Protein AF-A0ABD0ZP40-F1 (afdb_monomer_lite)

Structure (mmCIF, N/CA/C/O backbone):
data_AF-A0ABD0ZP40-F1
#
_entry.id   AF-A0ABD0ZP40-F1
#
loop_
_atom_site.group_PDB
_atom_site.id
_atom_site.type_symbol
_atom_site.label_atom_id
_atom_site.label_alt_id
_atom_site.label_comp_id
_atom_site.label_asym_id
_atom_site.label_entity_id
_atom_site.label_seq_id
_atom_site.pdbx_PDB_ins_code
_atom_site.Cartn_x
_atom_site.Cartn_y
_atom_site.Cartn_z
_atom_site.occupancy
_atom_site.B_iso_or_equiv
_atom_site.auth_seq_id
_atom_site.auth_comp_id
_atom_site.auth_asym_id
_atom_site.auth_atom_id
_atom_site.pdbx_PDB_model_num
ATOM 1 N N . MET A 1 1 ? -29.784 -13.332 -16.401 1.00 40.97 1 MET A N 1
ATOM 2 C CA . MET A 1 1 ? -29.201 -12.007 -16.709 1.00 40.97 1 MET A CA 1
ATOM 3 C C . MET A 1 1 ? -29.743 -10.976 -15.728 1.00 40.97 1 MET A C 1
ATOM 5 O O . MET A 1 1 ? -30.864 -10.521 -15.900 1.00 40.97 1 MET A O 1
ATOM 9 N N . SER A 1 2 ? -29.000 -10.641 -14.674 1.00 42.59 2 SER A N 1
ATOM 10 C CA . SER A 1 2 ? -29.430 -9.663 -13.665 1.00 42.59 2 SER A CA 1
ATOM 11 C C . SER A 1 2 ? -28.758 -8.313 -13.914 1.00 42.59 2 SER A C 1
ATOM 13 O O . SER A 1 2 ? -27.633 -8.070 -13.484 1.00 42.59 2 SER A O 1
ATOM 15 N N . ARG A 1 3 ? -29.462 -7.421 -14.618 1.00 53.50 3 ARG A N 1
ATOM 16 C CA . ARG A 1 3 ? -29.147 -5.989 -14.647 1.00 53.50 3 ARG A CA 1
ATOM 17 C C . ARG A 1 3 ? -29.665 -5.366 -13.353 1.00 53.50 3 ARG A C 1
ATOM 19 O O . ARG A 1 3 ? -30.806 -4.922 -13.297 1.00 53.50 3 ARG A O 1
ATOM 26 N N . LEU A 1 4 ? -28.845 -5.350 -12.309 1.00 52.38 4 LEU A N 1
ATOM 27 C CA . LEU A 1 4 ? -29.111 -4.572 -11.097 1.00 52.38 4 LEU A CA 1
ATOM 28 C C . LEU A 1 4 ? -28.240 -3.317 -11.123 1.00 52.38 4 LEU A C 1
ATOM 30 O O . LEU A 1 4 ? -27.253 -3.193 -10.409 1.00 52.38 4 LEU A O 1
ATOM 34 N N . LEU A 1 5 ? -28.626 -2.371 -11.983 1.00 54.31 5 LEU A N 1
ATOM 35 C CA . LEU A 1 5 ? -28.245 -0.975 -11.807 1.00 54.31 5 LEU A CA 1
ATOM 36 C C . LEU A 1 5 ? -29.105 -0.437 -10.661 1.00 54.31 5 LEU A C 1
ATOM 38 O O . LEU A 1 5 ? -30.249 -0.024 -10.858 1.00 54.31 5 LEU A O 1
ATOM 42 N N . SER A 1 6 ? -28.585 -0.511 -9.438 1.00 48.44 6 SER A N 1
ATOM 43 C CA . SER A 1 6 ? -29.201 0.141 -8.289 1.00 48.44 6 SER A CA 1
ATOM 44 C C . SER A 1 6 ? -29.188 1.650 -8.526 1.00 48.44 6 SER A C 1
ATOM 46 O O . SER A 1 6 ? -28.137 2.289 -8.497 1.00 48.44 6 SER A O 1
ATOM 48 N N . LYS A 1 7 ? -30.380 2.181 -8.805 1.00 45.47 7 LYS A N 1
ATOM 49 C CA . LYS A 1 7 ? -30.737 3.596 -8.917 1.00 45.47 7 LYS A CA 1
ATOM 50 C C . LYS A 1 7 ? -29.902 4.474 -7.975 1.00 45.47 7 LYS A C 1
ATOM 52 O O . LYS A 1 7 ? -30.079 4.432 -6.758 1.00 45.47 7 LYS A O 1
ATOM 57 N N . LEU A 1 8 ? -29.032 5.300 -8.550 1.00 51.19 8 LEU A N 1
ATOM 58 C CA . LEU A 1 8 ? -28.435 6.437 -7.858 1.00 51.19 8 LEU A CA 1
ATOM 59 C C . LEU A 1 8 ? -29.564 7.434 -7.563 1.00 51.19 8 LEU A C 1
ATOM 61 O O . LEU A 1 8 ? -30.114 8.046 -8.475 1.00 51.19 8 LEU A O 1
ATOM 65 N N . SER A 1 9 ? -29.958 7.540 -6.296 1.00 46.78 9 SER A N 1
ATOM 66 C CA . SER A 1 9 ? -30.926 8.543 -5.845 1.00 46.78 9 SER A CA 1
ATOM 67 C C . SER A 1 9 ? -30.307 9.947 -5.936 1.00 46.78 9 SER A C 1
ATOM 69 O O . SER A 1 9 ? -29.242 10.164 -5.350 1.00 46.78 9 SER A O 1
ATOM 71 N N . PRO A 1 10 ? -30.948 10.921 -6.611 1.00 50.75 10 PRO A N 1
ATOM 72 C CA . PRO A 1 10 ? -30.490 12.302 -6.657 1.00 50.75 10 PRO A CA 1
ATOM 73 C C . PRO A 1 10 ? -31.096 13.085 -5.485 1.00 50.75 10 PRO A C 1
ATOM 75 O O . PRO A 1 10 ? -31.907 13.989 -5.673 1.00 50.75 10 PRO A O 1
ATOM 78 N N . HIS A 1 11 ? -30.748 12.727 -4.248 1.00 48.28 11 HIS A N 1
ATOM 79 C CA . HIS A 1 11 ? -31.124 13.556 -3.101 1.00 48.28 11 HIS A CA 1
ATOM 80 C C . HIS A 1 11 ? -30.193 13.378 -1.902 1.00 48.28 11 HIS A C 1
ATOM 82 O O . HIS A 1 11 ? -30.573 12.889 -0.841 1.00 48.28 11 HIS A O 1
ATOM 88 N N . ILE A 1 12 ? -28.936 13.789 -2.068 1.00 53.38 12 ILE A N 1
ATOM 89 C CA . ILE A 1 12 ? -28.067 14.043 -0.918 1.00 53.38 12 ILE A CA 1
ATOM 90 C C . ILE A 1 12 ? -28.345 15.480 -0.484 1.00 53.38 12 ILE A C 1
ATOM 92 O O . ILE A 1 12 ? -27.808 16.436 -1.045 1.00 53.38 12 ILE A O 1
ATOM 96 N N . HIS A 1 13 ? -29.254 15.624 0.481 1.00 48.28 13 HIS A N 1
ATOM 97 C CA . HIS A 1 13 ? -29.504 16.892 1.147 1.00 48.28 13 HIS A CA 1
ATOM 98 C C . HIS A 1 13 ? -28.193 17.475 1.683 1.00 48.28 13 HIS A C 1
ATOM 100 O O . HIS A 1 13 ? -27.415 16.825 2.383 1.00 48.28 13 HIS A O 1
ATOM 106 N N . LYS A 1 14 ? -27.989 18.746 1.339 1.00 52.81 14 LYS A N 1
ATOM 107 C CA . LYS A 1 14 ? -27.049 19.684 1.946 1.00 52.81 14 LYS A CA 1
ATOM 108 C C . LYS A 1 14 ? -27.164 19.617 3.473 1.00 52.81 14 LYS A C 1
ATOM 110 O O . LYS A 1 14 ? -28.124 20.159 4.005 1.00 52.81 14 LYS A O 1
ATOM 115 N N . THR A 1 15 ? -26.235 18.955 4.163 1.00 55.06 15 THR A N 1
ATOM 116 C CA . THR A 1 15 ? -25.623 19.363 5.451 1.00 55.06 15 THR A CA 1
ATOM 117 C C . THR A 1 15 ? -24.858 18.197 6.098 1.00 55.06 15 THR A C 1
ATOM 119 O O . THR A 1 15 ? -25.405 17.145 6.389 1.00 55.06 15 THR A O 1
ATOM 122 N N . SER A 1 16 ? -23.570 18.433 6.359 1.00 55.22 16 SER A N 1
ATOM 123 C CA . SER A 1 16 ? -22.762 17.821 7.425 1.00 55.22 16 SER A CA 1
ATOM 124 C C . SER A 1 16 ? -22.675 16.285 7.524 1.00 55.22 16 SER A C 1
ATOM 126 O O . SER A 1 16 ? -23.359 15.651 8.323 1.00 55.22 16 SER A O 1
ATOM 128 N N . ARG A 1 17 ? -21.731 15.704 6.770 1.00 54.72 17 ARG A N 1
ATOM 129 C CA . ARG A 1 17 ? -20.720 14.701 7.194 1.00 54.72 17 ARG A CA 1
ATOM 130 C C . ARG A 1 17 ? -20.138 14.078 5.927 1.00 54.72 17 ARG A C 1
ATOM 132 O O . ARG A 1 17 ? -20.887 13.572 5.101 1.00 54.72 17 ARG A O 1
ATOM 139 N N . ARG A 1 18 ? -18.810 14.124 5.754 1.00 54.62 18 ARG A N 1
ATOM 140 C CA . ARG A 1 18 ? -18.097 13.423 4.668 1.00 54.62 18 ARG A CA 1
ATOM 141 C C . ARG A 1 18 ? -18.566 11.966 4.624 1.00 54.62 18 ARG A C 1
ATOM 143 O O . ARG A 1 18 ? -18.183 11.176 5.480 1.00 54.62 18 ARG A O 1
ATOM 150 N N . THR A 1 19 ? -19.403 11.604 3.656 1.00 56.28 19 THR A N 1
ATOM 151 C CA . THR A 1 19 ? -19.818 10.214 3.469 1.00 56.28 19 THR A CA 1
ATOM 152 C C . THR A 1 19 ? -18.713 9.485 2.719 1.00 56.28 19 THR A C 1
ATOM 154 O O . THR A 1 19 ? -18.717 9.441 1.492 1.00 56.28 19 THR A O 1
ATOM 157 N N . VAL A 1 20 ? -17.745 8.942 3.454 1.00 55.94 20 VAL A N 1
ATOM 158 C CA . VAL A 1 20 ? -16.802 7.961 2.911 1.00 55.94 20 VAL A CA 1
ATOM 159 C C . VAL A 1 20 ? -17.524 6.618 2.912 1.00 55.94 20 VAL A C 1
ATOM 161 O O . VAL A 1 20 ? -17.924 6.130 3.967 1.00 55.94 20 VAL A O 1
ATOM 164 N N . ARG A 1 21 ? -17.756 6.042 1.732 1.00 53.25 21 ARG A N 1
ATOM 165 C CA . ARG A 1 21 ? -18.336 4.702 1.595 1.00 53.25 21 ARG A CA 1
ATOM 166 C C . ARG A 1 21 ? -17.233 3.758 1.136 1.00 53.25 21 ARG A C 1
ATOM 168 O O . ARG A 1 21 ? -16.635 3.985 0.090 1.00 53.25 21 ARG A O 1
ATOM 175 N N . SER A 1 22 ? -16.959 2.731 1.933 1.00 51.84 22 SER A N 1
ATOM 176 C CA . SER A 1 22 ? -16.084 1.627 1.544 1.00 51.84 22 SER A CA 1
ATOM 177 C C . SER A 1 22 ? -16.962 0.526 0.956 1.00 51.84 22 SER A C 1
ATOM 179 O O . SER A 1 22 ? -17.888 0.060 1.620 1.00 51.84 22 SER A O 1
ATOM 181 N N . PHE A 1 23 ? -16.718 0.162 -0.300 1.00 50.84 23 PHE A N 1
ATOM 182 C CA . PHE A 1 23 ? -17.399 -0.944 -0.963 1.00 50.84 23 PHE A CA 1
ATOM 183 C C . PHE A 1 23 ? -16.368 -2.028 -1.233 1.00 50.84 23 PHE A C 1
ATOM 185 O O . PHE A 1 23 ? -15.498 -1.852 -2.082 1.00 50.84 23 PHE A O 1
ATOM 192 N N . SER A 1 24 ? -16.455 -3.143 -0.516 1.00 55.94 24 SER A N 1
ATOM 193 C CA . SER A 1 24 ? -15.749 -4.348 -0.922 1.00 55.94 24 SER A CA 1
ATOM 194 C C . SER A 1 24 ? -16.418 -5.605 -0.389 1.00 55.94 24 SER A C 1
ATOM 196 O O . SER A 1 24 ? -16.941 -5.626 0.723 1.00 55.94 24 SER A O 1
ATOM 198 N N . SER A 1 25 ? -16.383 -6.650 -1.208 1.00 55.75 25 SER A N 1
ATOM 199 C CA . SER A 1 25 ? -16.752 -8.023 -0.867 1.00 55.75 25 SER A CA 1
ATOM 200 C C . SER A 1 25 ? -15.547 -8.868 -0.431 1.00 55.75 25 SER A C 1
ATOM 202 O O . SER A 1 25 ? -15.698 -10.065 -0.201 1.00 55.75 25 SER A O 1
ATOM 204 N N . SER A 1 26 ? -14.348 -8.280 -0.342 1.00 62.28 26 SER A N 1
ATOM 205 C CA . SER A 1 26 ? -13.129 -8.998 0.036 1.00 62.28 26 SER A CA 1
ATOM 206 C C . SER A 1 26 ? -13.131 -9.368 1.519 1.00 62.28 26 SER A C 1
ATOM 208 O O . SER A 1 26 ? -13.481 -8.554 2.373 1.00 62.28 26 SER A O 1
ATOM 210 N N . ALA A 1 27 ? -12.680 -10.586 1.827 1.00 64.00 27 ALA A N 1
ATOM 211 C CA . ALA A 1 27 ? -12.465 -11.042 3.201 1.00 64.00 27 ALA A CA 1
ATOM 212 C C . ALA A 1 27 ? -11.312 -10.296 3.903 1.00 64.00 27 ALA A C 1
ATOM 214 O O . ALA A 1 27 ? -11.209 -10.320 5.129 1.00 64.00 27 ALA A O 1
ATOM 215 N N . ILE A 1 28 ? -10.448 -9.626 3.134 1.00 66.88 28 ILE A N 1
ATOM 216 C CA . ILE A 1 28 ? -9.300 -8.883 3.651 1.00 66.88 28 ILE A CA 1
ATOM 217 C C . ILE A 1 28 ? -9.790 -7.519 4.155 1.00 66.88 28 ILE A C 1
ATOM 219 O O . ILE A 1 28 ? -10.470 -6.785 3.443 1.00 66.88 28 ILE A O 1
ATOM 223 N N . GLY A 1 29 ? -9.478 -7.175 5.403 1.00 71.81 29 GLY A N 1
ATOM 224 C CA . GLY A 1 29 ? -9.831 -5.880 5.988 1.00 71.81 29 GLY A CA 1
ATOM 225 C C . GLY A 1 29 ? -8.955 -4.723 5.482 1.00 71.81 29 GLY A C 1
ATOM 226 O O . GLY A 1 29 ? -8.100 -4.904 4.612 1.00 71.81 29 GLY A O 1
ATOM 227 N N . PRO A 1 30 ? -9.147 -3.503 6.009 1.00 81.75 30 PRO A N 1
ATOM 228 C CA . PRO A 1 30 ? -8.140 -2.456 5.892 1.00 81.75 30 PRO A CA 1
ATOM 229 C C . PRO A 1 30 ? -6.866 -2.875 6.635 1.00 81.75 30 PRO A C 1
ATOM 231 O O . PRO A 1 30 ? -6.927 -3.315 7.787 1.00 81.75 30 PRO A O 1
ATOM 234 N N . CYS A 1 31 ? -5.720 -2.706 5.982 1.00 83.75 31 CYS A N 1
ATOM 235 C CA . CYS A 1 31 ? -4.421 -3.042 6.540 1.00 83.75 31 CYS A CA 1
ATOM 236 C C . CYS A 1 31 ? -3.455 -1.858 6.425 1.00 83.75 31 CYS A C 1
ATOM 238 O O . CYS A 1 31 ? -3.404 -1.172 5.402 1.00 83.75 31 CYS A O 1
ATOM 240 N N . ALA A 1 32 ? -2.661 -1.644 7.470 1.00 87.38 32 ALA A N 1
ATOM 241 C CA . ALA A 1 32 ? -1.555 -0.697 7.439 1.00 87.38 32 ALA A CA 1
ATOM 242 C C . ALA A 1 32 ? -0.278 -1.419 6.975 1.00 87.38 32 ALA A C 1
ATOM 244 O O . ALA A 1 32 ? 0.040 -2.474 7.531 1.00 87.38 32 ALA A O 1
ATOM 245 N N . PRO A 1 33 ? 0.453 -0.905 5.972 1.00 88.75 33 PRO A N 1
ATOM 246 C CA . PRO A 1 33 ? 1.749 -1.465 5.619 1.00 88.75 33 PRO A CA 1
ATOM 247 C C . PRO A 1 33 ? 2.758 -1.200 6.736 1.00 88.75 33 PRO A C 1
ATOM 249 O O . PRO A 1 33 ? 2.839 -0.085 7.247 1.00 88.75 33 PRO A O 1
ATOM 252 N N . ILE A 1 34 ? 3.522 -2.226 7.111 1.00 88.81 34 ILE A N 1
ATOM 253 C CA . ILE A 1 34 ? 4.646 -2.092 8.046 1.00 88.81 34 ILE A CA 1
ATOM 254 C C . ILE A 1 34 ? 5.944 -1.996 7.252 1.00 88.81 34 ILE A C 1
ATOM 256 O O . ILE A 1 34 ? 6.676 -1.016 7.365 1.00 88.81 34 ILE A O 1
ATOM 260 N N . CYS A 1 35 ? 6.230 -3.013 6.440 1.00 84.56 35 CYS A N 1
ATOM 261 C CA . CYS A 1 35 ? 7.416 -3.053 5.596 1.00 84.56 35 CYS A CA 1
ATOM 262 C C . CYS A 1 35 ? 7.223 -4.003 4.410 1.00 84.56 35 CYS A C 1
ATOM 264 O O . CYS A 1 35 ? 6.285 -4.804 4.359 1.00 84.56 35 CYS A O 1
ATOM 266 N N . SER A 1 36 ? 8.128 -3.900 3.443 1.00 83.38 36 SER A N 1
ATOM 267 C CA . SER A 1 36 ? 8.256 -4.845 2.339 1.00 83.38 36 SER A CA 1
ATOM 268 C C . SER A 1 36 ? 9.706 -5.299 2.281 1.00 83.38 36 SER A C 1
ATOM 270 O O . SER A 1 36 ? 10.613 -4.467 2.271 1.00 83.38 36 SER A O 1
ATOM 272 N N . ILE A 1 37 ? 9.912 -6.609 2.300 1.00 83.38 37 ILE A N 1
ATOM 273 C CA . ILE A 1 37 ? 11.224 -7.241 2.201 1.00 83.38 37 ILE A CA 1
ATOM 274 C C . ILE A 1 37 ? 11.307 -7.781 0.785 1.00 83.38 37 ILE A C 1
ATOM 276 O O . ILE A 1 37 ? 10.530 -8.659 0.429 1.00 83.38 37 ILE A O 1
ATOM 280 N N . LEU A 1 38 ? 12.182 -7.205 -0.034 1.00 82.94 38 LEU A N 1
ATOM 281 C CA . LEU A 1 38 ? 12.319 -7.548 -1.445 1.00 82.94 38 LEU A CA 1
ATOM 282 C C . LEU A 1 38 ? 13.700 -8.157 -1.669 1.00 82.94 38 LEU A C 1
ATOM 284 O O . LEU A 1 38 ? 14.712 -7.528 -1.364 1.00 82.94 38 LEU A O 1
ATOM 288 N N . GLU A 1 39 ? 13.726 -9.351 -2.240 1.00 80.62 39 GLU A N 1
ATOM 289 C CA . GLU A 1 39 ? 14.927 -10.033 -2.701 1.00 80.62 39 GLU A CA 1
ATOM 290 C C . GLU A 1 39 ? 14.911 -10.132 -4.227 1.00 80.62 39 GLU A C 1
ATOM 292 O O . GLU A 1 39 ? 13.866 -10.314 -4.858 1.00 80.62 39 GLU A O 1
ATOM 297 N N . GLN A 1 40 ? 16.083 -9.994 -4.843 1.00 77.12 40 GLN A N 1
ATOM 298 C CA . GLN A 1 40 ? 16.218 -10.189 -6.281 1.00 77.12 40 GLN A CA 1
ATOM 299 C C . GLN A 1 40 ? 16.232 -11.686 -6.590 1.00 77.12 40 GLN A C 1
ATOM 301 O O . GLN A 1 40 ? 17.102 -12.419 -6.124 1.00 77.12 40 GLN A O 1
ATOM 306 N N . SER A 1 41 ? 15.274 -12.132 -7.398 1.00 75.56 41 SER A N 1
ATOM 307 C CA . SER A 1 41 ? 15.233 -13.493 -7.922 1.00 75.56 41 SER A CA 1
ATOM 308 C C . SER A 1 41 ? 16.279 -13.682 -9.033 1.00 75.56 41 SER A C 1
ATOM 310 O O . SER A 1 41 ? 16.429 -12.784 -9.873 1.00 75.56 41 SER A O 1
ATOM 312 N N . PRO A 1 42 ? 16.941 -14.857 -9.107 1.00 73.62 42 PRO A N 1
ATOM 313 C CA . PRO A 1 42 ? 17.840 -15.223 -10.205 1.00 73.62 42 PRO A CA 1
ATOM 314 C C . PRO A 1 42 ? 17.197 -15.112 -11.595 1.00 73.62 42 PRO A C 1
ATOM 316 O O . PRO A 1 42 ? 17.884 -14.801 -12.564 1.00 73.62 42 PRO A O 1
ATOM 319 N N . ASP A 1 43 ? 15.879 -15.310 -11.683 1.00 74.50 43 ASP A N 1
ATOM 320 C CA . ASP A 1 43 ? 15.118 -15.309 -12.940 1.00 74.50 43 ASP A CA 1
ATOM 321 C C . ASP A 1 43 ? 14.725 -13.898 -13.422 1.00 74.50 43 ASP A C 1
ATOM 323 O O . ASP A 1 43 ? 14.019 -13.741 -14.418 1.00 74.50 43 ASP A O 1
ATOM 327 N N . GLY A 1 44 ? 15.179 -12.846 -12.734 1.00 65.31 44 GLY A N 1
ATOM 328 C CA . GLY A 1 44 ? 14.900 -11.463 -13.111 1.00 65.31 44 GLY A CA 1
ATOM 329 C C . GLY A 1 44 ? 13.527 -10.991 -12.635 1.00 65.31 44 GLY A C 1
ATOM 330 O O . GLY A 1 44 ? 12.581 -10.836 -13.403 1.00 65.31 44 GLY A O 1
ATOM 331 N N . GLY A 1 45 ? 13.433 -10.679 -11.349 1.00 72.06 45 GLY A N 1
ATOM 332 C CA . GLY A 1 45 ? 12.256 -10.090 -10.716 1.00 72.06 45 GLY A CA 1
ATOM 333 C C . GLY A 1 45 ? 12.509 -9.883 -9.229 1.00 72.06 45 GLY A C 1
ATOM 334 O O . GLY A 1 45 ? 13.467 -10.434 -8.694 1.00 72.06 45 GLY A O 1
ATOM 335 N N . ASN A 1 46 ? 11.668 -9.103 -8.556 1.00 75.62 46 ASN A N 1
ATOM 336 C CA . ASN A 1 46 ? 11.734 -8.999 -7.100 1.00 75.62 46 ASN A CA 1
ATOM 337 C C . ASN A 1 46 ? 10.745 -10.007 -6.508 1.00 75.62 46 ASN A C 1
ATOM 339 O O . ASN A 1 46 ? 9.558 -9.966 -6.826 1.00 75.62 46 ASN A O 1
ATOM 343 N N . VAL A 1 47 ? 11.214 -10.922 -5.670 1.00 79.12 47 VAL A N 1
ATOM 344 C CA . VAL A 1 47 ? 10.361 -11.784 -4.844 1.00 79.12 47 VAL A CA 1
ATOM 345 C C . VAL A 1 47 ? 10.422 -11.225 -3.439 1.00 79.12 47 VAL A C 1
ATOM 347 O O . VAL A 1 47 ? 11.490 -10.844 -2.973 1.00 79.12 47 VAL A O 1
ATOM 350 N N . GLY A 1 48 ? 9.282 -11.101 -2.772 1.00 78.81 48 GLY A N 1
ATOM 351 C CA . GLY A 1 48 ? 9.303 -10.474 -1.468 1.00 78.81 48 GLY A CA 1
ATOM 352 C C . GLY A 1 48 ? 8.109 -10.759 -0.594 1.00 78.81 48 GLY A C 1
ATOM 353 O O . GLY A 1 48 ? 7.043 -11.188 -1.043 1.00 78.81 48 GLY A O 1
ATOM 354 N N . GLU A 1 49 ? 8.313 -10.467 0.682 1.00 84.25 49 GLU A N 1
ATOM 355 C CA . GLU A 1 49 ? 7.273 -10.473 1.690 1.00 84.25 49 GLU A CA 1
ATOM 356 C C . GLU A 1 49 ? 6.740 -9.061 1.878 1.00 84.25 49 GLU A C 1
ATOM 358 O O . GLU A 1 49 ? 7.493 -8.112 2.116 1.00 84.25 49 GLU A O 1
ATOM 363 N N . VAL A 1 50 ? 5.419 -8.921 1.839 1.00 85.81 50 VAL A N 1
ATOM 364 C CA . VAL A 1 50 ? 4.757 -7.725 2.353 1.00 85.81 50 VAL A CA 1
ATOM 365 C C . VAL A 1 50 ? 4.239 -8.021 3.750 1.00 85.81 50 VAL A C 1
ATOM 367 O O . VAL A 1 50 ? 3.474 -8.969 3.956 1.00 85.81 50 VAL A O 1
ATOM 370 N N . LEU A 1 51 ? 4.641 -7.178 4.700 1.00 88.69 51 LEU A N 1
ATOM 371 C CA . LEU A 1 51 ? 4.175 -7.220 6.074 1.00 88.69 51 LEU A CA 1
ATOM 372 C C . LEU A 1 51 ? 3.085 -6.174 6.289 1.00 88.69 51 LEU A C 1
ATOM 374 O O . LEU A 1 51 ? 3.316 -4.967 6.165 1.00 88.69 51 LEU A O 1
ATOM 378 N N . LEU A 1 52 ? 1.896 -6.647 6.636 1.00 88.94 52 LEU A N 1
ATOM 379 C CA . LEU A 1 52 ? 0.711 -5.833 6.854 1.00 88.94 52 LEU A CA 1
ATOM 380 C C . LEU A 1 52 ? 0.209 -5.998 8.286 1.00 88.94 52 LEU A C 1
ATOM 382 O O . LEU A 1 52 ? 0.244 -7.089 8.846 1.00 88.94 52 LEU A O 1
ATOM 386 N N . PHE A 1 53 ? -0.329 -4.930 8.860 1.00 87.38 53 PHE A N 1
ATOM 387 C CA . PHE A 1 53 ? -1.093 -4.989 10.099 1.00 87.38 53 PHE A CA 1
ATOM 388 C C . PHE A 1 53 ? -2.584 -4.892 9.786 1.00 87.38 53 PHE A C 1
ATOM 390 O O . PHE A 1 53 ? -3.056 -3.858 9.305 1.00 87.38 53 PHE A O 1
ATOM 397 N N . ASN A 1 54 ? -3.330 -5.962 10.043 1.00 85.00 54 ASN A N 1
ATOM 398 C CA . ASN A 1 54 ? -4.776 -5.989 9.883 1.00 85.00 54 ASN A CA 1
ATOM 399 C C . ASN A 1 54 ? -5.428 -5.199 11.020 1.00 85.00 54 ASN A C 1
ATOM 401 O O . ASN A 1 54 ? -5.438 -5.630 12.171 1.00 85.00 54 ASN A O 1
ATOM 405 N N . LEU A 1 55 ? -6.023 -4.055 10.683 1.00 83.94 55 LEU A N 1
ATOM 406 C CA . LEU A 1 55 ? -6.613 -3.144 11.666 1.00 83.94 55 LEU A CA 1
ATOM 407 C C . LEU A 1 55 ? -7.920 -3.669 12.269 1.00 83.94 55 LEU A C 1
ATOM 409 O O . LEU A 1 55 ? -8.336 -3.194 13.321 1.00 83.94 55 LEU A O 1
ATOM 413 N N . ARG A 1 56 ? -8.588 -4.622 11.610 1.00 80.12 56 ARG A N 1
ATOM 414 C CA . ARG A 1 56 ? -9.830 -5.220 12.115 1.00 80.12 56 ARG A CA 1
ATOM 415 C C . ARG A 1 56 ? -9.544 -6.257 13.193 1.00 80.12 56 ARG A C 1
ATOM 417 O O . ARG A 1 56 ? -10.199 -6.245 14.228 1.00 80.12 56 ARG A O 1
ATOM 424 N N . ASN A 1 57 ? -8.600 -7.149 12.915 1.00 83.12 57 ASN A N 1
ATOM 425 C CA . ASN A 1 57 ? -8.316 -8.292 13.780 1.00 83.12 57 ASN A CA 1
ATOM 426 C C . ASN A 1 57 ? -7.150 -8.024 14.742 1.00 83.12 57 ASN A C 1
ATOM 428 O O . ASN A 1 57 ? -6.942 -8.805 15.659 1.00 83.12 57 ASN A O 1
ATOM 432 N N . LEU A 1 58 ? -6.421 -6.916 14.550 1.00 85.44 58 LEU A N 1
ATOM 433 C CA . LEU A 1 58 ? -5.205 -6.560 15.291 1.00 85.44 58 LEU A CA 1
ATOM 434 C C . LEU A 1 58 ? -4.090 -7.605 15.134 1.00 85.44 58 LEU A C 1
ATOM 436 O O . LEU A 1 58 ? -3.379 -7.930 16.080 1.00 85.44 58 LEU A O 1
ATOM 440 N N . GLU A 1 59 ? -3.934 -8.118 13.914 1.00 87.88 59 GLU A N 1
ATOM 441 C CA . GLU A 1 59 ? -3.027 -9.221 13.591 1.00 87.88 59 GLU A CA 1
ATOM 442 C C . GLU A 1 59 ? -2.011 -8.830 12.518 1.00 87.88 59 GLU A C 1
ATOM 444 O O . GLU A 1 59 ? -2.306 -8.070 11.591 1.00 87.88 59 GLU A O 1
ATOM 449 N N . LEU A 1 60 ? -0.810 -9.399 12.625 1.00 87.75 60 LEU A N 1
ATOM 450 C CA . LEU A 1 60 ? 0.232 -9.292 11.613 1.00 87.75 60 LEU A CA 1
ATOM 451 C C . LEU A 1 60 ? -0.053 -10.292 10.485 1.00 87.75 60 LEU A C 1
ATOM 453 O O . LEU A 1 60 ? -0.170 -11.491 10.725 1.00 87.75 60 LEU A O 1
ATOM 457 N N . VAL A 1 61 ? -0.131 -9.808 9.252 1.00 84.00 61 VAL A N 1
ATOM 458 C CA . VAL A 1 61 ? -0.359 -10.621 8.058 1.00 84.00 61 VAL A CA 1
ATOM 459 C C . VAL A 1 61 ? 0.878 -10.542 7.175 1.00 84.00 61 VAL A C 1
ATOM 461 O O . VAL A 1 61 ? 1.318 -9.453 6.806 1.00 84.00 61 VAL A O 1
ATOM 464 N N . ARG A 1 62 ? 1.426 -11.706 6.824 1.00 85.44 62 ARG A N 1
ATOM 465 C CA . ARG A 1 62 ? 2.493 -11.847 5.829 1.00 85.44 62 ARG A CA 1
ATOM 466 C C . ARG A 1 62 ? 1.913 -12.342 4.522 1.00 85.44 62 ARG A C 1
ATOM 468 O O . ARG A 1 62 ? 1.003 -13.168 4.510 1.00 85.44 62 ARG A O 1
ATOM 475 N N . THR A 1 63 ? 2.407 -11.808 3.417 1.00 79.62 63 THR A N 1
ATOM 476 C CA . THR A 1 63 ? 2.081 -12.311 2.084 1.00 79.62 63 THR A CA 1
ATOM 477 C C . THR A 1 63 ? 3.366 -12.387 1.272 1.00 79.62 63 THR A C 1
ATOM 479 O O . THR A 1 63 ? 3.947 -11.355 0.944 1.00 79.62 63 THR A O 1
ATOM 482 N N . GLU A 1 64 ? 3.789 -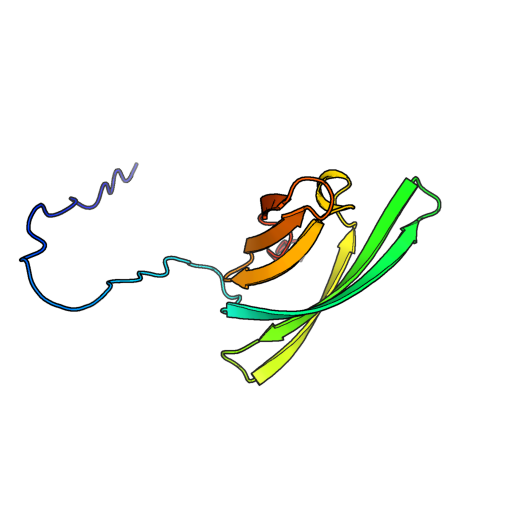13.610 0.963 1.00 80.88 64 GLU A N 1
ATOM 483 C CA . GLU A 1 64 ? 4.879 -13.902 0.030 1.00 80.88 64 GLU A CA 1
ATOM 484 C C . GLU A 1 64 ? 4.336 -13.852 -1.397 1.00 80.88 64 GLU A C 1
ATOM 486 O O . GLU A 1 64 ? 3.425 -14.610 -1.748 1.00 80.88 64 GLU A O 1
ATOM 491 N N . LYS A 1 65 ? 4.850 -12.933 -2.218 1.00 77.94 65 LYS A N 1
ATOM 492 C CA . LYS A 1 65 ? 4.460 -12.812 -3.627 1.00 77.94 65 LYS A CA 1
ATOM 493 C C . LYS A 1 65 ? 5.616 -12.347 -4.496 1.00 77.94 65 LYS A C 1
ATOM 495 O O . LYS A 1 65 ? 6.486 -11.588 -4.073 1.00 77.94 65 LYS A O 1
ATOM 500 N N . THR A 1 66 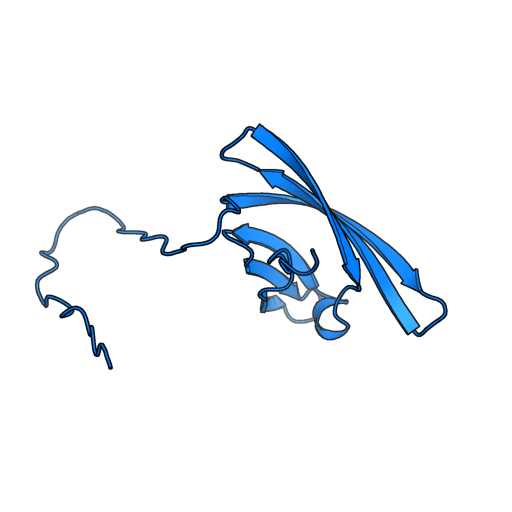? 5.562 -12.740 -5.763 1.00 82.19 66 THR A N 1
ATOM 501 C CA . THR A 1 66 ? 6.377 -12.128 -6.813 1.00 82.19 66 THR A CA 1
ATOM 502 C C . THR A 1 66 ? 5.914 -10.691 -7.020 1.00 82.19 66 THR A C 1
ATOM 504 O O . THR A 1 66 ? 4.768 -10.451 -7.400 1.00 82.19 66 THR A O 1
ATOM 507 N N . TYR A 1 67 ? 6.792 -9.735 -6.744 1.00 82.00 67 TYR A N 1
ATOM 508 C CA . TYR A 1 67 ? 6.489 -8.318 -6.839 1.00 82.00 67 TYR A CA 1
ATOM 509 C C . TYR A 1 67 ? 6.455 -7.888 -8.317 1.00 82.00 67 TYR A C 1
ATOM 511 O O . TYR A 1 67 ? 7.420 -8.150 -9.046 1.00 82.00 67 TYR A O 1
ATOM 519 N N . PRO A 1 68 ? 5.379 -7.227 -8.784 1.00 82.38 68 PRO A N 1
ATOM 520 C CA . PRO A 1 68 ? 5.279 -6.752 -10.158 1.00 82.38 68 PRO A CA 1
ATOM 521 C C . PRO A 1 68 ? 6.410 -5.778 -10.482 1.00 82.38 68 PRO A C 1
ATOM 523 O O . PRO A 1 68 ? 6.755 -4.917 -9.664 1.00 82.38 68 PRO A O 1
ATOM 526 N N . ARG A 1 69 ? 6.968 -5.877 -11.692 1.00 82.50 69 ARG A N 1
ATOM 527 C CA . ARG A 1 69 ? 8.050 -4.986 -12.136 1.00 82.50 69 ARG A CA 1
ATOM 528 C C . ARG A 1 69 ? 7.584 -3.530 -12.161 1.00 82.50 69 ARG A C 1
ATOM 530 O O . ARG A 1 69 ? 8.357 -2.636 -11.844 1.00 82.50 69 ARG A O 1
ATOM 537 N N . GLU A 1 70 ? 6.311 -3.303 -12.461 1.00 83.06 70 GLU A N 1
ATOM 538 C CA . GLU A 1 70 ? 5.656 -1.994 -12.481 1.00 83.06 70 GLU A CA 1
ATOM 539 C C . GLU A 1 70 ? 5.661 -1.315 -11.105 1.00 83.06 70 GLU A C 1
ATOM 541 O O . GLU A 1 70 ? 5.577 -0.093 -11.019 1.00 83.06 70 GLU A O 1
ATOM 546 N N . LEU A 1 71 ? 5.780 -2.093 -10.024 1.00 85.00 71 LEU A N 1
ATOM 547 C CA . LEU A 1 71 ? 5.809 -1.595 -8.652 1.00 85.00 71 LEU A CA 1
ATOM 548 C C . LEU A 1 71 ? 7.230 -1.520 -8.077 1.00 85.00 71 LEU A C 1
ATOM 550 O O . LEU A 1 71 ? 7.381 -1.160 -6.913 1.00 85.00 71 LEU A O 1
ATOM 554 N N . SER A 1 72 ? 8.283 -1.817 -8.851 1.00 82.69 72 SER A N 1
ATOM 555 C CA . SER A 1 72 ? 9.661 -1.894 -8.330 1.00 82.69 72 SER A CA 1
ATOM 556 C C . SER A 1 72 ? 10.140 -0.603 -7.660 1.00 82.69 72 SER A C 1
ATOM 558 O O . SER A 1 72 ? 10.939 -0.656 -6.731 1.00 82.69 72 SER A O 1
ATOM 560 N N . ASN A 1 73 ? 9.637 0.545 -8.124 1.00 85.25 73 ASN A N 1
ATOM 561 C CA . ASN A 1 73 ? 9.975 1.874 -7.608 1.00 85.25 73 ASN A CA 1
ATOM 562 C C . ASN A 1 73 ? 8.840 2.477 -6.765 1.00 85.25 73 ASN A C 1
ATOM 564 O O . ASN A 1 73 ? 8.857 3.673 -6.471 1.00 85.25 73 ASN A O 1
ATOM 568 N N . ALA A 1 74 ? 7.832 1.674 -6.411 1.00 88.50 74 ALA A N 1
ATOM 569 C CA . ALA A 1 74 ? 6.632 2.125 -5.729 1.00 88.50 74 ALA A CA 1
ATOM 570 C C . ALA A 1 74 ? 6.563 1.578 -4.296 1.00 88.50 74 ALA A C 1
ATOM 572 O O . ALA A 1 74 ? 6.598 0.371 -4.053 1.00 88.50 74 ALA A O 1
ATOM 573 N N . GLN A 1 75 ? 6.432 2.483 -3.330 1.00 89.81 75 GLN A N 1
ATOM 574 C CA . GLN A 1 75 ? 6.289 2.160 -1.916 1.00 89.81 75 GLN A CA 1
ATOM 575 C C . GLN A 1 75 ? 4.820 1.911 -1.581 1.00 89.81 75 GLN A C 1
ATOM 577 O O . GLN A 1 75 ? 3.975 2.761 -1.858 1.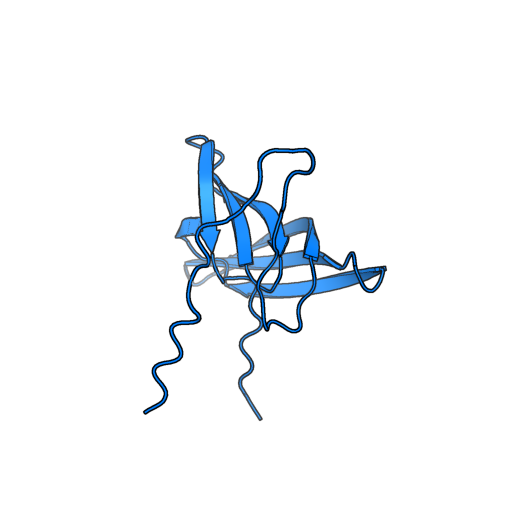00 89.81 75 GLN A O 1
ATOM 582 N N . LEU A 1 76 ? 4.502 0.784 -0.943 1.00 89.94 76 LEU A N 1
ATOM 583 C CA . LEU A 1 76 ? 3.154 0.530 -0.436 1.00 89.94 76 LEU A CA 1
ATOM 584 C C . LEU A 1 76 ? 2.832 1.506 0.708 1.00 89.94 76 LEU A C 1
ATOM 586 O O . LEU A 1 76 ? 3.493 1.495 1.744 1.00 89.94 76 LEU A O 1
ATOM 590 N N . VAL A 1 77 ? 1.799 2.330 0.528 1.00 91.31 77 VAL A N 1
ATOM 591 C CA . VAL A 1 77 ? 1.376 3.359 1.500 1.00 91.31 77 VAL A CA 1
ATOM 592 C C . VAL A 1 77 ? 0.043 3.039 2.170 1.00 91.31 77 VAL A C 1
ATOM 594 O O . VAL A 1 77 ? -0.291 3.608 3.207 1.00 91.31 77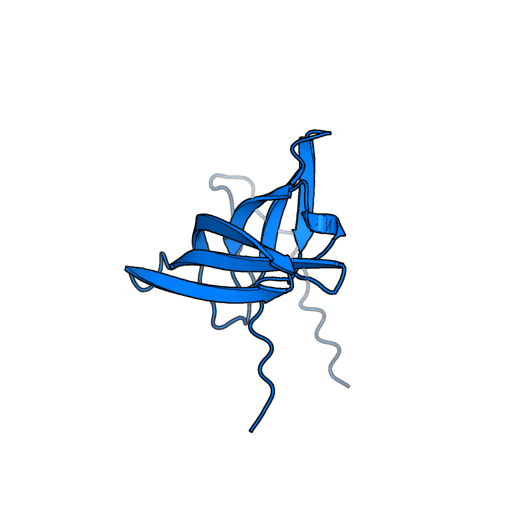 VAL A O 1
ATOM 597 N N . GLY A 1 78 ? -0.725 2.105 1.615 1.00 88.19 78 GLY A N 1
ATOM 598 C CA . GLY A 1 78 ? -1.983 1.676 2.208 1.00 88.19 78 GLY A CA 1
ATOM 599 C C . GLY A 1 78 ? -2.520 0.424 1.546 1.00 88.19 78 GLY A C 1
ATOM 600 O O . GLY A 1 78 ? -2.281 0.189 0.365 1.00 88.19 78 GLY A O 1
ATOM 601 N N . ALA A 1 79 ? -3.266 -0.369 2.304 1.00 87.38 79 ALA A N 1
ATOM 602 C CA . ALA A 1 79 ? -3.926 -1.551 1.786 1.00 87.38 79 ALA A CA 1
ATOM 603 C C . ALA A 1 79 ? -5.366 -1.616 2.290 1.00 87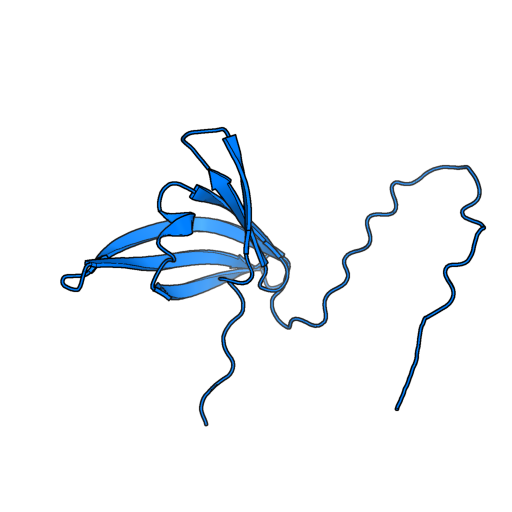.38 79 ALA A C 1
ATOM 605 O O . ALA A 1 79 ? -5.665 -1.354 3.457 1.00 87.38 79 ALA A O 1
ATOM 606 N N . SER A 1 80 ? -6.290 -1.971 1.410 1.00 84.31 80 SER A N 1
ATOM 607 C CA . SER A 1 80 ? -7.676 -2.180 1.794 1.00 84.31 80 SER A CA 1
ATOM 608 C C . SER A 1 80 ? -8.318 -3.209 0.897 1.00 84.31 80 SER A C 1
ATOM 610 O O . SER A 1 80 ? -8.336 -3.055 -0.321 1.00 84.31 80 SER A O 1
ATOM 612 N N . HIS A 1 81 ? -8.887 -4.248 1.502 1.00 82.69 81 HIS A N 1
ATOM 613 C CA . HIS A 1 81 ? -9.727 -5.192 0.779 1.00 82.69 81 HIS A CA 1
ATOM 614 C C . HIS A 1 81 ? -9.056 -5.857 -0.433 1.00 82.69 81 HIS A C 1
ATOM 616 O O . HIS A 1 81 ? -9.700 -6.115 -1.449 1.00 82.69 81 HIS A O 1
ATOM 622 N N . GLY A 1 82 ? -7.758 -6.144 -0.305 1.00 80.25 82 GLY A N 1
ATOM 623 C CA . GLY A 1 82 ? -6.924 -6.742 -1.350 1.00 80.25 82 GLY A CA 1
ATOM 624 C C . GLY A 1 82 ? -6.378 -5.757 -2.385 1.00 80.25 82 GLY A C 1
ATOM 625 O O . GLY A 1 82 ? -5.526 -6.128 -3.183 1.00 80.25 82 GLY A O 1
ATOM 626 N N . TRP A 1 83 ? -6.791 -4.493 -2.337 1.00 87.06 83 TRP A N 1
ATOM 627 C CA . TRP A 1 83 ? -6.135 -3.428 -3.084 1.00 87.06 83 TRP A CA 1
ATOM 628 C C . TRP A 1 83 ? -4.963 -2.869 -2.285 1.00 87.06 83 TRP A C 1
ATOM 630 O O . TRP A 1 83 ? -5.078 -2.636 -1.080 1.00 87.06 83 TRP A O 1
ATOM 640 N N . GLY A 1 84 ? -3.846 -2.637 -2.963 1.00 88.44 84 GLY A N 1
ATOM 641 C CA . GLY A 1 84 ? -2.719 -1.853 -2.482 1.00 88.44 84 GLY A CA 1
ATOM 642 C C . GLY A 1 84 ? -2.677 -0.497 -3.181 1.00 88.44 84 GLY A C 1
ATOM 643 O O . GLY A 1 84 ? -2.879 -0.405 -4.392 1.00 88.44 84 GLY A O 1
ATOM 644 N N . CYS A 1 85 ? -2.403 0.546 -2.407 1.00 91.00 85 CYS A N 1
ATOM 645 C CA . CYS A 1 85 ? -2.067 1.877 -2.889 1.00 91.00 85 CYS A CA 1
ATOM 646 C C . CYS A 1 85 ? -0.562 2.066 -2.744 1.00 91.00 85 CYS A C 1
ATOM 648 O O . CYS A 1 85 ? -0.023 1.923 -1.643 1.00 91.00 85 CYS A O 1
ATOM 650 N N . PHE A 1 86 ? 0.100 2.421 -3.835 1.00 92.06 86 PHE A N 1
ATOM 651 C CA . PHE A 1 86 ? 1.542 2.574 -3.904 1.00 92.06 86 PHE A CA 1
ATOM 652 C C . PHE A 1 86 ? 1.893 3.987 -4.353 1.00 92.06 86 PHE A C 1
ATOM 654 O O . PHE A 1 86 ? 1.256 4.524 -5.255 1.00 92.06 86 PHE A O 1
ATOM 661 N N . SER A 1 87 ? 2.907 4.578 -3.734 1.00 93.00 87 SER A N 1
ATOM 662 C CA . SER A 1 87 ? 3.492 5.845 -4.161 1.00 93.00 87 SER A CA 1
ATOM 663 C C . SER A 1 87 ? 4.768 5.557 -4.935 1.00 93.00 87 SER A C 1
ATOM 665 O O . SER A 1 87 ? 5.708 4.998 -4.372 1.00 93.00 87 SER A O 1
ATOM 667 N N . ASN A 1 88 ? 4.821 5.935 -6.207 1.00 91.38 88 ASN A N 1
ATOM 668 C CA . ASN A 1 88 ? 6.048 5.881 -6.988 1.00 91.38 88 ASN A CA 1
ATOM 669 C C . ASN A 1 88 ? 7.024 6.938 -6.461 1.00 91.38 88 ASN A C 1
ATOM 671 O O . ASN A 1 88 ? 6.703 8.123 -6.380 1.00 91.38 88 ASN A O 1
ATOM 675 N N . ILE A 1 89 ? 8.213 6.496 -6.069 1.00 87.88 89 ILE A N 1
ATOM 676 C CA . ILE A 1 89 ? 9.230 7.350 -5.452 1.00 87.88 89 ILE A CA 1
ATOM 677 C C . ILE A 1 89 ? 9.845 8.304 -6.488 1.00 87.88 89 ILE A C 1
ATOM 679 O O . ILE A 1 89 ? 10.300 9.386 -6.129 1.00 87.88 89 ILE A O 1
ATOM 683 N N . GLN A 1 90 ? 9.857 7.927 -7.769 1.00 89.31 90 GLN A N 1
ATOM 684 C CA . GLN A 1 90 ? 10.531 8.697 -8.817 1.00 89.31 90 GLN A CA 1
ATOM 685 C C . GLN A 1 90 ? 9.736 9.923 -9.265 1.00 89.31 90 GLN A C 1
ATOM 687 O O . GLN A 1 90 ? 10.314 10.990 -9.445 1.00 89.31 90 GLN A O 1
ATOM 692 N N . ASP A 1 91 ? 8.426 9.769 -9.460 1.00 93.06 91 ASP A N 1
ATOM 693 C CA . ASP A 1 91 ? 7.563 10.809 -10.033 1.00 93.06 91 ASP A CA 1
ATOM 694 C C . ASP A 1 91 ? 6.413 11.236 -9.105 1.00 93.06 91 ASP A C 1
ATOM 696 O O . ASP A 1 91 ? 5.651 12.142 -9.442 1.00 93.06 91 ASP A O 1
ATOM 700 N N . GLY A 1 92 ? 6.279 10.609 -7.932 1.00 89.25 92 GLY A N 1
ATOM 701 C CA . GLY A 1 92 ? 5.207 10.888 -6.978 1.00 89.25 92 GLY A CA 1
ATOM 702 C C . GLY A 1 92 ? 3.824 10.412 -7.431 1.00 89.25 92 GLY A C 1
ATOM 703 O O . GLY A 1 92 ? 2.826 10.759 -6.796 1.00 89.25 92 GLY A O 1
ATOM 704 N N . SER A 1 93 ? 3.730 9.644 -8.519 1.00 92.44 93 SER A N 1
ATOM 705 C CA . SER A 1 93 ? 2.460 9.087 -8.982 1.00 92.44 93 SER A CA 1
ATOM 706 C C . SER A 1 93 ? 1.918 8.044 -8.004 1.00 92.44 93 SER A C 1
ATOM 708 O O . SER A 1 93 ? 2.661 7.376 -7.282 1.00 92.44 93 SER A O 1
ATOM 710 N N . VAL A 1 94 ? 0.592 7.898 -7.975 1.00 92.56 94 VAL A N 1
ATOM 711 C CA . VAL A 1 94 ? -0.077 6.869 -7.174 1.00 92.56 94 VAL A CA 1
ATOM 712 C C . VAL A 1 94 ? -0.527 5.741 -8.087 1.00 92.56 94 VAL A C 1
ATOM 714 O O . VAL A 1 94 ? -1.278 5.963 -9.036 1.00 92.56 94 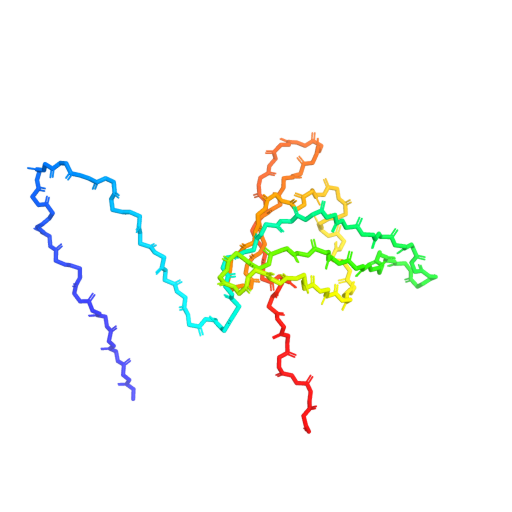VAL A O 1
ATOM 717 N N . VAL A 1 95 ? -0.110 4.524 -7.757 1.00 91.00 95 VAL A N 1
ATOM 718 C CA . VAL A 1 95 ? -0.546 3.294 -8.417 1.00 91.00 95 VAL A CA 1
ATOM 719 C C . VAL A 1 95 ? -1.490 2.553 -7.482 1.00 91.00 95 VAL A C 1
ATOM 721 O O . VAL A 1 95 ? -1.213 2.391 -6.296 1.00 91.00 95 VAL A O 1
ATOM 724 N N . ILE A 1 96 ? -2.621 2.099 -8.012 1.00 91.00 96 ILE A N 1
ATOM 725 C CA . ILE A 1 96 ? -3.572 1.258 -7.287 1.00 91.00 96 ILE A CA 1
ATOM 726 C C . ILE A 1 96 ? -3.579 -0.098 -7.981 1.00 91.00 96 ILE A C 1
ATOM 728 O O . ILE A 1 96 ? -3.801 -0.172 -9.187 1.00 91.00 96 ILE A O 1
ATOM 732 N N . SER A 1 97 ? -3.312 -1.161 -7.231 1.00 86.69 97 SER A N 1
ATOM 733 C CA . SER A 1 97 ? -3.201 -2.517 -7.771 1.00 86.69 97 SER A CA 1
ATOM 734 C C . SER A 1 97 ? -3.898 -3.518 -6.863 1.00 86.69 97 SER A C 1
ATOM 736 O O . SER A 1 97 ? -3.924 -3.365 -5.643 1.00 86.69 97 SER A O 1
ATOM 738 N N . ASP A 1 98 ? -4.450 -4.563 -7.461 1.00 86.00 98 ASP A N 1
ATOM 739 C CA . ASP A 1 98 ? -5.051 -5.709 -6.790 1.00 86.00 98 ASP A CA 1
ATOM 740 C C . ASP A 1 98 ? -4.008 -6.752 -6.344 1.00 86.00 98 ASP A C 1
ATOM 742 O O . ASP A 1 98 ? -4.358 -7.841 -5.893 1.00 86.00 98 ASP A O 1
ATOM 746 N N . PHE A 1 99 ? -2.718 -6.401 -6.398 1.00 82.62 99 PHE A N 1
ATOM 747 C CA . PHE A 1 99 ? -1.585 -7.224 -5.979 1.00 82.62 99 PHE A CA 1
ATOM 748 C C . PHE A 1 99 ? -1.750 -7.869 -4.594 1.00 82.62 99 PHE A C 1
ATOM 750 O O . PHE A 1 99 ? -1.222 -8.953 -4.356 1.00 82.62 99 PHE A O 1
ATOM 757 N N . LEU A 1 100 ? -2.491 -7.254 -3.668 1.00 79.62 100 LEU A N 1
ATOM 758 C CA . LEU A 1 100 ? -2.707 -7.788 -2.319 1.00 79.62 100 LEU A CA 1
ATOM 759 C C . LEU A 1 100 ? -3.914 -8.736 -2.214 1.00 79.62 100 LEU A C 1
ATOM 761 O O . LEU A 1 100 ? -4.118 -9.331 -1.156 1.00 79.62 100 LEU A O 1
ATOM 765 N N . LEU A 1 101 ? -4.699 -8.940 -3.277 1.00 74.75 101 LEU A N 1
ATOM 766 C CA . LEU A 1 101 ? -5.733 -9.973 -3.300 1.00 74.75 101 LEU A CA 1
ATOM 767 C C . LEU A 1 101 ? -5.054 -11.333 -3.195 1.00 74.75 101 LEU A C 1
ATOM 769 O O . LEU A 1 101 ? -4.276 -11.716 -4.065 1.00 74.75 101 LEU A O 1
ATOM 773 N N . GLN A 1 102 ? -5.324 -12.092 -2.136 1.00 65.12 102 GLN A N 1
ATOM 774 C CA . GLN A 1 102 ? -4.952 -13.504 -2.124 1.00 65.12 102 GLN A CA 1
ATOM 775 C C . GLN A 1 102 ? -5.676 -14.189 -3.287 1.00 65.12 102 GLN A C 1
ATOM 777 O O . GLN A 1 102 ? -6.907 -14.207 -3.331 1.00 65.12 102 GLN A O 1
ATOM 782 N N . SER A 1 103 ? -4.918 -14.729 -4.242 1.00 47.56 103 SER A N 1
ATOM 783 C CA . SER A 1 103 ? -5.471 -15.612 -5.259 1.00 47.56 103 SER A CA 1
ATOM 784 C C . SER A 1 103 ? -5.956 -16.865 -4.542 1.00 47.56 103 SER A C 1
ATOM 786 O O . SER A 1 103 ? -5.158 -17.711 -4.146 1.00 47.56 103 SER A O 1
ATOM 788 N N . GLN A 1 104 ? -7.264 -16.976 -4.324 1.00 35.66 104 GLN A N 1
ATOM 789 C CA . GLN A 1 104 ? -7.855 -18.252 -3.953 1.00 35.66 104 GLN A CA 1
ATOM 790 C C . GLN A 1 104 ? -7.761 -19.183 -5.163 1.00 35.66 104 GLN A C 1
ATOM 792 O O . GLN A 1 104 ? -8.612 -19.129 -6.038 1.00 35.66 104 GLN A O 1
ATOM 797 N N . ASN A 1 105 ? -6.682 -19.958 -5.241 1.00 32.28 105 ASN A N 1
ATOM 798 C CA . ASN A 1 105 ? -6.508 -21.178 -6.036 1.00 32.28 105 ASN A CA 1
ATOM 799 C C . ASN A 1 105 ? -5.224 -21.834 -5.483 1.00 32.28 105 ASN A C 1
ATOM 801 O O . ASN A 1 105 ? -4.204 -21.160 -5.420 1.00 32.28 105 ASN A O 1
ATOM 805 N N . GLN A 1 106 ? -5.183 -23.077 -4.998 1.00 29.30 106 GLN A N 1
ATOM 806 C CA . GLN A 1 106 ? -5.911 -24.278 -5.410 1.00 29.30 106 GLN A CA 1
ATOM 807 C C . GLN A 1 106 ? -6.242 -25.184 -4.203 1.00 29.30 106 GLN A C 1
ATOM 809 O O . GLN A 1 106 ? -5.412 -25.370 -3.313 1.00 29.30 106 GLN A O 1
ATOM 814 N N . ARG A 1 107 ? -7.448 -25.764 -4.207 1.00 30.86 107 ARG A N 1
ATOM 815 C CA . ARG A 1 107 ? -7.680 -27.143 -3.750 1.00 30.86 107 ARG A CA 1
ATOM 816 C C . ARG A 1 107 ? -7.665 -28.038 -4.979 1.00 30.86 107 ARG A C 1
ATOM 818 O O . ARG A 1 107 ? -8.078 -27.521 -6.043 1.00 30.86 107 ARG A O 1
#

Sequence (107 aa):
MSRLLSKLSPHIHKTSRRTVRSFSSSAIGPCAPICSILEQSPDGGNVGEVLLFNLRNLELVRTEKTYPRELSNAQLVGASHGWGCFSNIQDGSVVISDFLLQSQNQR

Secondary structure (DSSP, 8-state):
---------S---SSS----------S--EEEEEEEEEEEETTTEEEEEEEEEETTTTEEEEEEEEEPGGGTTEEEEEEETTEEEEEETTT--EEEESTTS------

pLDDT: mean 73.59, std 17.07, range [29.3, 93.06]

Organism: NCBI:txid228776

Radius of gyration: 17.62 Å; chains: 1; bounding box: 49×47×32 Å

Foldseek 3Di:
DDPPPPDDDPDPDDDDDPPDDDDDPAPQAKWAWDDKAWDADPVGFTWIWTWIQRPVVRDIDIDTDTDDPVCPQWDFGIDGRQWTWTQRPPPRDIDIDSNRRDPPDDD